Protein AF-A0A961TNJ9-F1 (afdb_monomer_lite)

Foldseek 3Di:
DDDDDDDDDDDDDDDDDDDDDDDDDPDPPDDPPCPDDPDDPQPFDAALAPPGRDTDTRLDNGDPVLLVLFDPVLNVVLVVLSVVLVPDPDPVVSVVSSVVSSVSSHVRNVVSVVVVVVVVVVD

Secondary structure (DSSP, 8-state):
-----PPPPP---------------------S-----S------EEP-STT---EE-TT-SS-HHHHHHS-HHHHHHHHHHHHHHHH--SHHHHHHHHHHHHHHHHHHHHHHHHHHHHHHH--

Radius of gyration: 28.31 Å; chains: 1; bounding box: 74×50×69 Å

pLDDT: mean 72.54, std 18.02, range [40.16, 96.25]

Sequence (123 aa):
MADTLQAVPARQTDPATHRLRGANLQHGVADRRQRGPVGEARSMTRCPCPGCDREVQGDGFCCTEHYFALPQKEARSLLRLHISAKRERDPDNRAHLISQNHGYVASAFRRLLERNKEVSSVS

Structure (mmCIF, N/CA/C/O backbone):
data_AF-A0A961TNJ9-F1
#
_entry.id   AF-A0A961TNJ9-F1
#
loop_
_atom_site.group_PDB
_atom_site.id
_atom_site.type_symbol
_atom_site.label_atom_id
_atom_site.label_alt_id
_atom_site.label_comp_id
_atom_site.label_asym_id
_atom_site.label_entity_id
_atom_site.label_seq_id
_atom_site.pdbx_PDB_ins_code
_atom_site.Cartn_x
_atom_site.Cartn_y
_atom_site.Cartn_z
_atom_site.occupancy
_atom_site.B_iso_or_equiv
_atom_site.auth_seq_id
_atom_site.auth_comp_id
_atom_site.auth_asym_id
_atom_site.auth_atom_id
_atom_site.pdbx_PDB_model_num
ATOM 1 N N . MET A 1 1 ? 57.656 40.997 8.221 1.00 46.06 1 MET A N 1
ATOM 2 C CA . MET A 1 1 ? 57.686 39.609 7.715 1.00 46.06 1 MET A CA 1
ATOM 3 C C . MET A 1 1 ? 56.537 39.453 6.736 1.00 46.06 1 MET A C 1
ATOM 5 O O . MET A 1 1 ? 55.548 40.150 6.897 1.00 46.06 1 MET A O 1
ATOM 9 N N . ALA A 1 2 ? 56.775 38.682 5.680 1.00 48.53 2 ALA A N 1
ATOM 10 C CA . ALA A 1 2 ? 56.181 38.807 4.353 1.00 48.53 2 ALA A CA 1
ATOM 11 C C . ALA A 1 2 ? 54.644 38.727 4.281 1.00 48.53 2 ALA A C 1
ATOM 13 O O . ALA A 1 2 ? 54.040 37.746 4.706 1.00 48.53 2 ALA A O 1
ATOM 14 N N . ASP A 1 3 ? 54.065 39.742 3.640 1.00 49.78 3 ASP A N 1
ATOM 15 C CA . ASP A 1 3 ? 52.777 39.699 2.953 1.00 49.78 3 ASP A CA 1
ATOM 16 C C . ASP A 1 3 ? 52.932 38.821 1.701 1.00 49.78 3 ASP A C 1
ATOM 18 O O . ASP A 1 3 ? 53.823 39.043 0.878 1.00 49.78 3 ASP A O 1
ATOM 22 N N . THR A 1 4 ? 52.110 37.786 1.543 1.00 60.22 4 THR A N 1
ATOM 23 C CA . THR A 1 4 ? 52.046 37.003 0.300 1.00 60.22 4 THR A CA 1
ATOM 24 C C . THR A 1 4 ? 50.592 36.695 -0.012 1.00 60.22 4 THR A C 1
ATOM 26 O O . THR A 1 4 ? 50.047 35.658 0.355 1.00 60.22 4 THR A O 1
ATOM 29 N N . LEU A 1 5 ? 49.961 37.644 -0.700 1.00 55.91 5 LEU A N 1
ATOM 30 C CA . LEU A 1 5 ? 48.698 37.450 -1.396 1.00 55.91 5 LEU A CA 1
ATOM 31 C C . LEU A 1 5 ? 48.957 36.551 -2.614 1.00 55.91 5 LEU A C 1
ATOM 33 O O . LEU A 1 5 ? 49.617 36.955 -3.571 1.00 55.91 5 LEU A O 1
ATOM 37 N N . GLN A 1 6 ? 48.457 35.315 -2.576 1.00 54.66 6 GLN A N 1
ATOM 38 C CA . GLN A 1 6 ? 48.437 34.434 -3.742 1.00 54.66 6 GLN A CA 1
ATOM 39 C C . GLN A 1 6 ? 47.389 34.929 -4.745 1.00 54.66 6 GLN A C 1
ATOM 41 O O . GLN A 1 6 ? 46.192 34.956 -4.459 1.00 54.66 6 GLN A O 1
ATOM 46 N N . ALA A 1 7 ? 47.851 35.312 -5.933 1.00 49.56 7 ALA A N 1
ATOM 47 C CA . ALA A 1 7 ? 47.007 35.633 -7.074 1.00 49.56 7 ALA A CA 1
ATOM 48 C C . ALA A 1 7 ? 46.444 34.345 -7.703 1.00 49.56 7 ALA A C 1
ATOM 50 O O . ALA A 1 7 ? 47.193 33.454 -8.103 1.00 49.56 7 ALA A O 1
ATOM 51 N N . VAL A 1 8 ? 45.118 34.255 -7.809 1.00 58.59 8 VAL A N 1
ATOM 52 C CA . VAL A 1 8 ? 44.408 33.190 -8.534 1.00 58.59 8 VAL A CA 1
ATOM 53 C C . VAL A 1 8 ? 44.313 33.589 -10.013 1.00 58.59 8 VAL A C 1
ATOM 55 O O . VAL A 1 8 ? 43.825 34.685 -10.295 1.00 58.59 8 VAL A O 1
ATOM 58 N N . PRO A 1 9 ? 44.730 32.753 -10.984 1.00 51.88 9 PRO A N 1
ATOM 59 C CA . PRO A 1 9 ? 44.536 33.077 -12.390 1.00 51.88 9 PRO A CA 1
ATOM 60 C C . PRO A 1 9 ? 43.061 32.931 -12.788 1.00 51.88 9 PRO A C 1
ATOM 62 O O . PRO A 1 9 ? 42.419 31.904 -12.551 1.00 51.88 9 PRO A O 1
ATOM 65 N N . ALA A 1 10 ? 42.537 33.981 -13.421 1.00 47.59 10 ALA A N 1
ATOM 66 C CA . ALA A 1 10 ? 41.215 34.016 -14.023 1.00 47.59 10 ALA A CA 1
ATOM 67 C C . ALA A 1 10 ? 41.089 32.937 -15.113 1.00 47.59 10 ALA A C 1
ATOM 69 O O . ALA A 1 10 ? 41.885 32.881 -16.051 1.00 47.59 10 ALA A O 1
ATOM 70 N N . ARG A 1 11 ? 40.070 32.080 -14.993 1.00 50.81 11 ARG A N 1
ATOM 71 C CA . ARG A 1 11 ? 39.682 31.134 -16.042 1.00 50.81 11 ARG A CA 1
ATOM 72 C C . ARG A 1 11 ? 39.204 31.916 -17.265 1.00 50.81 11 ARG A C 1
ATOM 74 O O . ARG A 1 11 ? 38.172 32.578 -17.207 1.00 50.81 11 ARG A O 1
ATOM 81 N N . GLN A 1 12 ? 39.948 31.811 -18.360 1.00 48.66 12 GLN A N 1
ATOM 82 C CA . GLN A 1 12 ? 39.488 32.201 -19.687 1.00 48.66 12 GLN A CA 1
ATOM 83 C C . GLN A 1 12 ? 38.306 31.306 -20.075 1.00 48.66 12 GLN A C 1
ATOM 85 O O . GLN A 1 12 ? 38.431 30.083 -20.118 1.00 48.66 12 GLN A O 1
ATOM 90 N N . THR A 1 13 ? 37.149 31.909 -20.324 1.00 51.09 13 THR A N 1
ATOM 91 C CA . THR A 1 13 ? 36.020 31.253 -20.987 1.00 51.09 13 THR A CA 1
ATOM 92 C C . THR A 1 13 ? 35.909 31.835 -22.388 1.00 51.09 13 THR A C 1
ATOM 94 O O . THR A 1 13 ? 35.546 33.001 -22.539 1.00 51.09 13 THR A O 1
ATOM 97 N N . ASP A 1 14 ? 36.252 31.028 -23.390 1.00 49.38 14 ASP A N 1
ATOM 98 C CA . ASP A 1 14 ? 36.060 31.329 -24.809 1.00 49.38 14 ASP A CA 1
ATOM 99 C C . ASP A 1 14 ? 34.577 31.587 -25.138 1.00 49.38 14 ASP A C 1
ATOM 101 O O . ASP A 1 14 ? 33.725 30.752 -24.813 1.00 49.38 14 ASP A O 1
ATOM 105 N N . PRO A 1 15 ? 34.242 32.685 -25.839 1.00 50.69 15 PRO A N 1
ATOM 106 C CA . PRO A 1 15 ? 32.944 32.874 -26.460 1.00 50.69 15 PRO A CA 1
ATOM 107 C C . PRO A 1 15 ? 33.054 32.634 -27.972 1.00 50.69 15 PRO A C 1
ATOM 109 O O . PRO A 1 15 ? 33.460 33.514 -28.728 1.00 50.69 15 PRO A O 1
ATOM 112 N N . ALA A 1 16 ? 32.642 31.457 -28.440 1.00 42.53 16 ALA A N 1
ATOM 113 C CA . ALA A 1 16 ? 32.439 31.219 -29.870 1.00 42.53 16 ALA A CA 1
ATOM 114 C C . ALA A 1 16 ? 31.117 30.489 -30.112 1.00 42.53 16 ALA A C 1
ATOM 116 O O . ALA A 1 16 ? 31.038 29.285 -30.353 1.00 42.53 16 ALA A O 1
ATOM 117 N N . THR A 1 17 ? 30.053 31.275 -30.021 1.00 50.91 17 THR A N 1
ATOM 118 C CA . THR A 1 17 ? 28.711 30.951 -30.487 1.00 50.91 17 THR A CA 1
ATOM 119 C C . THR A 1 17 ? 28.674 30.915 -32.022 1.00 50.91 17 THR A C 1
ATOM 121 O O . THR A 1 17 ? 29.341 31.701 -32.690 1.00 50.91 17 THR A O 1
ATOM 124 N N . HIS A 1 18 ? 27.758 30.094 -32.544 1.00 44.69 18 HIS A N 1
ATOM 125 C CA . HIS A 1 18 ? 27.126 30.160 -33.870 1.00 44.69 18 HIS A CA 1
ATOM 126 C C . HIS A 1 18 ? 27.782 29.417 -35.053 1.00 44.69 18 HIS A C 1
ATOM 128 O O . HIS A 1 18 ? 28.595 29.960 -35.794 1.00 44.69 18 HIS A O 1
ATOM 134 N N . ARG A 1 19 ? 27.210 28.249 -35.392 1.00 46.06 19 ARG A N 1
ATOM 135 C CA . ARG A 1 19 ? 26.497 28.084 -36.677 1.00 46.06 19 ARG A CA 1
ATOM 136 C C . ARG A 1 19 ? 25.572 26.865 -36.675 1.00 46.06 19 ARG A C 1
ATOM 138 O O . ARG A 1 19 ? 25.995 25.717 -36.712 1.00 46.06 19 ARG A O 1
ATOM 145 N N . LEU A 1 20 ? 24.281 27.182 -36.675 1.00 49.47 20 LEU A N 1
ATOM 146 C CA . LEU A 1 20 ? 23.162 26.309 -37.001 1.00 49.47 20 LEU A CA 1
ATOM 147 C C . LEU A 1 20 ? 23.322 25.753 -38.426 1.00 49.47 20 LEU A C 1
ATOM 149 O O . LEU A 1 20 ? 23.406 26.519 -39.386 1.00 49.47 20 LEU A O 1
ATOM 153 N N . ARG A 1 21 ? 23.282 24.428 -38.575 1.00 46.06 21 ARG A N 1
ATOM 154 C CA . ARG A 1 21 ? 22.860 23.771 -39.817 1.00 46.06 21 ARG A CA 1
ATOM 155 C C . ARG A 1 21 ? 21.774 22.767 -39.467 1.00 46.06 21 ARG A C 1
ATOM 157 O O . ARG A 1 21 ? 22.041 21.719 -38.891 1.00 46.06 21 ARG A O 1
ATOM 164 N N . GLY A 1 22 ? 20.539 23.146 -39.789 1.00 45.94 22 GLY A N 1
ATOM 165 C CA . GLY A 1 22 ? 19.384 22.268 -39.722 1.00 45.94 22 GLY A CA 1
ATOM 166 C C . GLY A 1 22 ? 19.526 21.140 -40.737 1.00 45.94 22 GLY A C 1
ATOM 167 O O . GLY A 1 22 ? 19.635 21.387 -41.936 1.00 45.94 22 GLY A O 1
ATOM 168 N N . ALA A 1 23 ? 19.508 19.908 -40.242 1.00 47.16 23 ALA A N 1
ATOM 169 C CA . ALA A 1 23 ? 19.328 18.708 -41.040 1.00 47.16 23 ALA A CA 1
ATOM 170 C C . ALA A 1 23 ? 18.016 18.043 -40.604 1.00 47.16 23 ALA A C 1
ATOM 172 O O . ALA A 1 23 ? 17.960 17.276 -39.652 1.00 47.16 23 ALA A O 1
ATOM 173 N N . ASN A 1 24 ? 16.950 18.458 -41.285 1.00 47.88 24 ASN A N 1
ATOM 174 C CA . ASN A 1 24 ? 15.877 17.616 -41.810 1.00 47.88 24 ASN A CA 1
ATOM 175 C C . ASN A 1 24 ? 15.415 16.430 -40.929 1.00 47.88 24 ASN A C 1
ATOM 177 O O . ASN A 1 24 ? 15.761 15.274 -41.171 1.00 47.88 24 ASN A O 1
ATOM 181 N N . LEU A 1 25 ? 14.569 16.730 -39.939 1.00 48.56 25 LEU A N 1
ATOM 182 C CA . LEU A 1 25 ? 13.713 15.752 -39.264 1.00 48.56 25 LEU A CA 1
ATOM 183 C C . LEU A 1 25 ? 12.585 15.335 -40.218 1.00 48.56 25 LEU A C 1
ATOM 185 O O . LEU A 1 25 ? 11.534 15.978 -40.293 1.00 48.56 25 LEU A O 1
ATOM 189 N N . GLN A 1 26 ? 12.812 14.246 -40.951 1.00 53.28 26 GLN A N 1
ATOM 190 C CA . GLN A 1 26 ? 11.739 13.517 -41.616 1.00 53.28 26 GLN A CA 1
ATOM 191 C C . GLN A 1 26 ? 10.780 13.002 -40.538 1.00 53.28 26 GLN A C 1
ATOM 193 O O . GLN A 1 26 ? 11.124 12.153 -39.715 1.00 53.28 26 GLN A O 1
ATOM 198 N N . HIS A 1 27 ? 9.581 13.578 -40.526 1.00 42.81 27 HIS A N 1
ATOM 199 C CA . HIS A 1 27 ? 8.469 13.167 -39.688 1.00 42.81 27 HIS A CA 1
ATOM 200 C C . HIS A 1 27 ? 8.000 11.774 -40.118 1.00 42.81 27 HIS A C 1
ATOM 202 O O . HIS A 1 27 ? 7.146 11.628 -40.989 1.00 42.81 27 HIS A O 1
ATOM 208 N N . GLY A 1 28 ? 8.539 10.742 -39.474 1.00 40.16 28 GLY A N 1
ATOM 209 C CA . GLY A 1 28 ? 7.865 9.457 -39.383 1.00 40.16 28 GLY A CA 1
ATOM 210 C C . GLY A 1 28 ? 6.632 9.625 -38.501 1.00 40.16 28 GLY A C 1
ATOM 211 O O . GLY A 1 28 ? 6.723 9.544 -37.278 1.00 40.16 28 GLY A O 1
ATOM 212 N N . VAL A 1 29 ? 5.475 9.888 -39.110 1.00 53.62 29 VAL A N 1
ATOM 213 C CA . VAL A 1 29 ? 4.165 9.685 -38.478 1.00 53.62 29 VAL A CA 1
ATOM 214 C C . VAL A 1 29 ? 3.999 8.186 -38.248 1.00 53.62 29 VAL A C 1
ATOM 216 O O . VAL A 1 29 ? 3.426 7.467 -39.061 1.00 53.62 29 VAL A O 1
ATOM 219 N N . ALA A 1 30 ? 4.580 7.706 -37.149 1.00 49.84 30 ALA A N 1
ATOM 220 C CA . ALA A 1 30 ? 4.364 6.360 -36.664 1.00 49.84 30 ALA A CA 1
ATOM 221 C C . ALA A 1 30 ? 2.893 6.224 -36.257 1.00 49.84 30 ALA A C 1
ATOM 223 O O . ALA A 1 30 ? 2.348 6.991 -35.457 1.00 49.84 30 ALA A O 1
ATOM 224 N N . ASP A 1 31 ? 2.277 5.248 -36.900 1.00 48.62 31 ASP A N 1
ATOM 225 C CA . ASP A 1 31 ? 0.890 4.840 -36.847 1.00 48.62 31 ASP A CA 1
ATOM 226 C C . ASP A 1 31 ? 0.339 4.772 -35.410 1.00 48.62 31 ASP A C 1
ATOM 228 O O . ASP A 1 31 ? 0.730 3.940 -34.588 1.00 4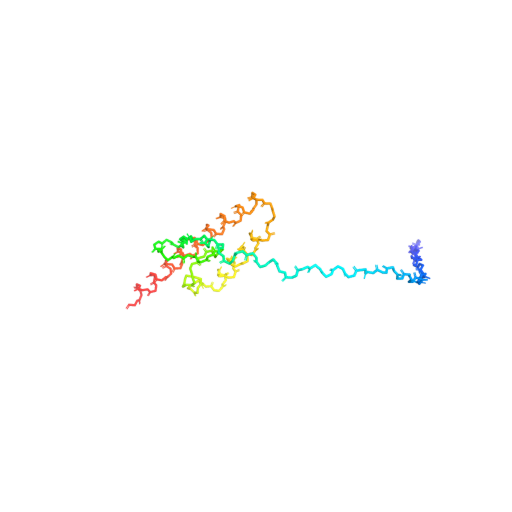8.62 31 ASP A O 1
ATOM 232 N N . ARG A 1 32 ? -0.606 5.664 -35.089 1.00 54.94 32 ARG A N 1
ATOM 233 C CA . ARG A 1 32 ? -1.287 5.747 -33.786 1.00 54.94 32 ARG A CA 1
ATOM 234 C C . ARG A 1 32 ? -2.422 4.706 -33.679 1.00 54.94 32 ARG A C 1
ATOM 236 O O . ARG A 1 32 ? -3.494 5.013 -33.153 1.00 54.94 32 ARG A O 1
ATOM 243 N N . ARG A 1 33 ? -2.216 3.484 -34.192 1.00 56.12 33 ARG A N 1
ATOM 244 C CA . ARG A 1 33 ? -3.177 2.361 -34.154 1.00 56.12 33 ARG A CA 1
ATOM 245 C C . ARG A 1 33 ? -2.595 1.061 -33.598 1.00 56.12 33 ARG A C 1
ATOM 247 O O . ARG A 1 33 ? -2.924 -0.020 -34.068 1.00 56.12 33 ARG A O 1
ATOM 254 N N . GLN A 1 34 ? -1.823 1.136 -32.520 1.00 49.72 34 GLN A N 1
ATOM 255 C CA . GLN A 1 34 ? -1.650 -0.019 -31.632 1.00 49.72 34 GLN A CA 1
ATOM 256 C C . GLN A 1 34 ? -2.294 0.275 -30.282 1.00 49.72 34 GLN A C 1
ATOM 258 O O . GLN A 1 34 ? -1.645 0.541 -29.276 1.00 49.72 34 GLN A O 1
ATOM 263 N N . ARG A 1 35 ? -3.630 0.260 -30.281 1.00 50.28 35 ARG A N 1
ATOM 264 C CA . ARG A 1 35 ? -4.409 0.093 -29.058 1.00 50.28 35 ARG A CA 1
ATOM 265 C C . ARG A 1 35 ? -4.317 -1.401 -28.733 1.00 50.28 35 ARG A C 1
ATOM 267 O O . ARG A 1 35 ? -5.037 -2.195 -29.330 1.00 50.28 35 ARG A O 1
ATOM 274 N N . GLY A 1 36 ? -3.349 -1.775 -27.895 1.00 48.22 36 GLY A N 1
ATOM 275 C CA . GLY A 1 36 ? -3.230 -3.138 -27.372 1.00 48.22 36 GLY A CA 1
ATOM 276 C C . GLY A 1 36 ? -4.540 -3.595 -26.710 1.00 48.22 36 GLY A C 1
ATOM 277 O O . GLY A 1 36 ? -5.384 -2.750 -26.386 1.00 48.22 36 GLY A O 1
ATOM 278 N N . PRO A 1 37 ? -4.753 -4.910 -26.543 1.00 45.38 37 PRO A N 1
ATOM 279 C CA . PRO A 1 37 ? -6.005 -5.437 -26.021 1.00 45.38 37 PRO A CA 1
ATOM 280 C C . PRO A 1 37 ? -6.288 -4.839 -24.639 1.00 45.38 37 PRO A C 1
ATOM 282 O O . PRO A 1 37 ? -5.524 -5.013 -23.693 1.00 45.38 37 PRO A O 1
ATOM 285 N N . VAL A 1 38 ? -7.407 -4.120 -24.528 1.00 52.66 38 VAL A N 1
ATOM 286 C CA . VAL A 1 38 ? -7.982 -3.678 -23.253 1.00 52.66 38 VAL A CA 1
ATOM 287 C C . VAL A 1 38 ? -8.520 -4.930 -22.560 1.00 52.66 38 VAL A C 1
ATOM 289 O O . VAL A 1 38 ? -9.688 -5.277 -22.688 1.00 52.66 38 VAL A O 1
ATOM 292 N N . GLY A 1 39 ? -7.629 -5.673 -21.918 1.00 48.62 39 GLY A N 1
ATOM 293 C CA . GLY A 1 39 ? -7.934 -6.972 -21.325 1.00 48.62 39 GLY A CA 1
ATOM 294 C C . GLY A 1 39 ? -6.757 -7.547 -20.549 1.00 48.62 39 GLY A C 1
ATOM 295 O O . GLY A 1 39 ? -6.638 -8.761 -20.428 1.00 48.62 39 GLY A O 1
ATOM 296 N N . GLU A 1 40 ? -5.860 -6.690 -20.059 1.00 47.03 40 GLU A N 1
ATOM 297 C CA . GLU A 1 40 ? -4.791 -7.121 -19.170 1.00 47.03 40 GLU A CA 1
ATOM 298 C C . GLU A 1 40 ? -5.449 -7.576 -17.870 1.00 47.03 40 GLU A C 1
ATOM 300 O O . GLU A 1 40 ? -6.092 -6.780 -17.178 1.00 47.03 40 GLU A O 1
ATOM 305 N N . ALA A 1 41 ? -5.387 -8.885 -17.616 1.00 48.00 41 ALA A N 1
ATOM 306 C CA . ALA A 1 41 ? -5.905 -9.520 -16.419 1.00 48.00 41 ALA A CA 1
ATOM 307 C C . ALA A 1 41 ? -5.384 -8.747 -15.206 1.00 48.00 41 ALA A C 1
ATOM 309 O O . ALA A 1 41 ? -4.221 -8.867 -14.826 1.00 48.00 41 ALA A O 1
ATOM 310 N N . ARG A 1 42 ? -6.234 -7.890 -14.631 1.00 54.81 42 ARG A N 1
ATOM 311 C CA . ARG A 1 42 ? -5.901 -7.173 -13.406 1.00 54.81 42 ARG A CA 1
ATOM 312 C C . ARG A 1 42 ? -5.659 -8.251 -12.366 1.00 54.81 42 ARG A C 1
ATOM 314 O O . ARG A 1 42 ? -6.594 -8.955 -12.001 1.00 54.81 42 ARG A O 1
ATOM 321 N N . SER A 1 43 ? -4.413 -8.411 -11.936 1.00 61.97 43 SER A N 1
ATOM 322 C CA . SER A 1 43 ? -4.066 -9.312 -10.846 1.00 61.97 43 SER A CA 1
ATOM 323 C C . SER A 1 43 ? -4.894 -8.916 -9.626 1.00 61.97 43 SER A C 1
ATOM 325 O O . SER A 1 43 ? -4.645 -7.876 -9.021 1.00 61.97 43 SER A O 1
ATOM 327 N N . MET A 1 44 ? -5.918 -9.702 -9.301 1.00 68.38 44 MET A N 1
ATOM 328 C CA . MET A 1 44 ? -6.717 -9.492 -8.100 1.00 68.38 44 MET A CA 1
ATOM 329 C C . MET A 1 44 ? -5.952 -10.102 -6.936 1.00 68.38 44 MET A C 1
ATOM 331 O O . MET A 1 44 ? -5.882 -11.319 -6.780 1.00 68.38 44 MET A O 1
ATOM 335 N N . THR A 1 45 ? -5.306 -9.242 -6.156 1.00 81.44 45 THR A N 1
ATOM 336 C CA . THR A 1 45 ? -4.598 -9.649 -4.941 1.00 81.44 45 THR A CA 1
ATOM 337 C C . THR A 1 45 ? -5.465 -9.349 -3.726 1.00 81.44 45 THR A C 1
ATOM 339 O O . THR A 1 45 ? -6.278 -8.425 -3.738 1.00 81.44 45 THR A O 1
ATOM 342 N N . ARG A 1 46 ? -5.344 -10.148 -2.662 1.00 86.31 46 ARG A N 1
ATOM 343 C CA . ARG A 1 46 ? -6.068 -9.876 -1.413 1.00 86.31 46 ARG A CA 1
ATOM 344 C C . ARG A 1 46 ? -5.385 -8.762 -0.637 1.00 86.31 46 ARG A C 1
ATOM 346 O O . ARG A 1 46 ? -4.160 -8.637 -0.654 1.00 86.31 46 ARG A O 1
ATOM 353 N N . CYS A 1 47 ? -6.179 -7.969 0.077 1.00 86.25 47 CYS A N 1
ATOM 354 C CA . CYS A 1 47 ? -5.640 -6.949 0.959 1.00 86.25 47 CYS A CA 1
ATOM 355 C C . CYS A 1 47 ? -4.753 -7.601 2.039 1.00 86.25 47 CYS A C 1
ATOM 357 O O . CYS A 1 47 ? -5.207 -8.512 2.724 1.00 86.25 47 CYS A O 1
ATOM 359 N N . PRO A 1 48 ? -3.517 -7.118 2.255 1.00 83.44 48 PRO A N 1
ATOM 360 C CA . PRO A 1 48 ? -2.616 -7.679 3.265 1.00 83.44 48 PRO A CA 1
ATOM 361 C C . PRO A 1 48 ? -2.970 -7.265 4.707 1.00 83.44 48 PRO A C 1
ATOM 363 O O . PRO A 1 48 ? -2.238 -7.591 5.641 1.00 83.44 48 PRO A O 1
ATOM 366 N N . CYS A 1 49 ? -4.066 -6.526 4.911 1.00 83.12 49 CYS A N 1
ATOM 367 C CA . CYS A 1 49 ? -4.567 -6.231 6.249 1.00 83.12 49 CYS A CA 1
ATOM 368 C C . CYS A 1 49 ? -5.064 -7.534 6.908 1.00 83.12 49 CYS A C 1
ATOM 370 O O . CYS A 1 49 ? -5.901 -8.219 6.317 1.00 83.12 49 CYS A O 1
ATOM 372 N N . PRO A 1 50 ? -4.604 -7.877 8.127 1.00 80.88 50 PRO A N 1
ATOM 373 C CA . PRO A 1 50 ? -5.090 -9.056 8.839 1.00 80.88 50 PRO A CA 1
ATOM 374 C C . PRO A 1 50 ? -6.620 -9.044 8.975 1.00 80.88 50 PRO A C 1
ATOM 376 O O . PRO A 1 50 ? -7.188 -8.037 9.395 1.00 80.88 50 PRO A O 1
ATOM 379 N N . GLY A 1 51 ? -7.277 -10.150 8.615 1.00 82.75 51 GLY A N 1
ATOM 380 C CA . GLY A 1 51 ? -8.740 -10.282 8.683 1.00 82.75 51 GLY A CA 1
ATOM 381 C C . GLY A 1 51 ? -9.518 -9.537 7.591 1.00 82.75 51 GLY A C 1
ATOM 382 O O . GLY A 1 51 ? -10.730 -9.393 7.710 1.00 82.75 51 GLY A O 1
ATOM 383 N N . CYS A 1 52 ? -8.851 -9.036 6.546 1.00 85.62 52 CYS A N 1
ATOM 384 C CA . CYS A 1 52 ? -9.508 -8.385 5.417 1.00 85.62 52 CYS A CA 1
ATOM 385 C C . CYS A 1 52 ? -9.579 -9.305 4.195 1.00 85.62 52 CYS A C 1
ATOM 387 O O . CYS A 1 52 ? -8.551 -9.618 3.600 1.00 85.62 52 CYS A O 1
ATOM 389 N N . ASP A 1 53 ? -10.792 -9.600 3.730 1.00 87.50 53 ASP A N 1
ATOM 390 C CA . ASP A 1 53 ? -11.008 -10.400 2.515 1.00 87.50 53 ASP A CA 1
ATOM 391 C C . ASP A 1 53 ? -11.229 -9.554 1.253 1.00 87.50 53 ASP A C 1
ATOM 393 O O . ASP A 1 53 ? -11.411 -10.088 0.160 1.00 87.50 53 ASP A O 1
ATOM 397 N N . ARG A 1 54 ? -11.198 -8.220 1.381 1.00 89.38 54 ARG A N 1
ATOM 398 C CA . ARG A 1 54 ? -11.369 -7.308 0.242 1.00 89.38 54 ARG A CA 1
ATOM 399 C C . ARG A 1 54 ? -10.237 -7.456 -0.769 1.00 89.38 54 ARG A C 1
ATOM 401 O O . ARG A 1 54 ? -9.057 -7.530 -0.411 1.00 89.38 54 ARG A O 1
ATOM 408 N N . GLU A 1 55 ? -10.618 -7.405 -2.035 1.00 88.12 55 GLU A N 1
ATOM 409 C CA . GLU A 1 55 ? -9.695 -7.419 -3.159 1.00 88.12 55 GLU A CA 1
ATOM 410 C C . GLU A 1 55 ? -9.015 -6.062 -3.346 1.00 88.12 55 GLU A C 1
ATOM 412 O O . GLU A 1 55 ? -9.565 -4.992 -3.059 1.00 88.12 55 GLU A O 1
ATOM 417 N N . VAL A 1 56 ? -7.792 -6.119 -3.855 1.00 88.25 56 VAL A N 1
ATOM 418 C CA . VAL A 1 56 ? -7.008 -4.977 -4.294 1.00 88.25 56 VAL A CA 1
ATOM 419 C C . VAL A 1 56 ? -7.032 -4.967 -5.814 1.00 88.25 56 VAL A C 1
ATOM 421 O O . VAL A 1 56 ? -6.669 -5.947 -6.467 1.00 88.25 56 VAL A O 1
ATOM 424 N N . GLN A 1 57 ? -7.503 -3.861 -6.386 1.00 80.44 57 GLN A N 1
ATOM 425 C CA . GLN A 1 57 ? -7.608 -3.731 -7.833 1.00 80.44 57 GLN A CA 1
ATOM 426 C C . GLN A 1 57 ? -6.244 -3.418 -8.454 1.00 80.44 57 GLN A C 1
ATOM 428 O O . GLN A 1 57 ? -5.565 -2.479 -8.039 1.00 80.44 57 GLN A O 1
ATOM 433 N N . GLY A 1 58 ? -5.895 -4.163 -9.505 1.00 80.88 58 GLY A N 1
ATOM 434 C CA . GLY A 1 58 ? -4.709 -3.899 -10.315 1.00 80.88 58 GLY A CA 1
ATOM 435 C C . GLY A 1 58 ? -3.418 -4.072 -9.522 1.00 80.88 58 GLY A C 1
ATOM 436 O O . GLY A 1 58 ? -3.162 -5.136 -8.968 1.00 80.88 58 GLY A O 1
ATOM 437 N N . ASP A 1 59 ? -2.603 -3.024 -9.491 1.00 77.19 59 ASP A N 1
ATOM 438 C CA . ASP A 1 59 ? -1.300 -3.004 -8.832 1.00 77.19 59 ASP A CA 1
ATOM 439 C C . ASP A 1 59 ? -1.319 -2.305 -7.465 1.00 77.19 59 ASP A C 1
ATOM 441 O O . ASP A 1 59 ? -0.266 -1.942 -6.949 1.00 77.19 59 ASP A O 1
ATOM 445 N N . GLY A 1 60 ? -2.493 -2.110 -6.858 1.00 80.94 60 GLY A N 1
ATOM 446 C CA . GLY A 1 60 ? -2.602 -1.503 -5.531 1.00 80.94 60 GLY A CA 1
ATOM 447 C C . GLY A 1 60 ? -1.894 -2.302 -4.422 1.00 80.94 60 GLY A C 1
ATOM 448 O O . GLY A 1 60 ? -1.624 -3.493 -4.553 1.00 80.94 60 GLY A O 1
ATOM 449 N N . PHE A 1 61 ? -1.629 -1.647 -3.287 1.00 84.69 61 PHE A N 1
ATOM 450 C CA . PHE A 1 61 ? -0.947 -2.248 -2.123 1.00 84.69 61 PHE A CA 1
ATOM 451 C C . PHE A 1 61 ? -1.889 -2.606 -0.955 1.00 84.69 61 PHE A C 1
ATOM 453 O O . PHE A 1 61 ? -1.550 -3.429 -0.106 1.00 84.69 61 PHE A O 1
ATOM 460 N N . CYS A 1 62 ? -3.080 -2.008 -0.886 1.00 88.31 62 CYS A N 1
ATOM 461 C CA . CYS A 1 62 ? -4.164 -2.397 0.020 1.00 88.31 62 CYS A CA 1
ATOM 462 C C . CYS A 1 62 ? -5.515 -1.929 -0.543 1.00 88.31 62 CYS A C 1
ATOM 464 O O . CYS A 1 62 ? -5.558 -1.183 -1.522 1.00 88.31 62 CYS A O 1
ATOM 466 N N . CYS A 1 63 ? -6.630 -2.381 0.042 1.00 89.31 63 CYS A N 1
ATOM 467 C CA . CYS A 1 63 ? -7.945 -1.934 -0.411 1.00 89.31 63 CYS A CA 1
ATOM 468 C C . CYS A 1 63 ? -8.201 -0.474 0.001 1.00 89.31 63 CYS A C 1
ATOM 470 O O . CYS A 1 63 ? -7.729 -0.018 1.044 1.00 89.31 63 CYS A O 1
ATOM 472 N N . THR A 1 64 ? -9.009 0.233 -0.786 1.00 89.19 64 THR A N 1
ATOM 473 C CA . THR A 1 64 ? -9.307 1.666 -0.627 1.00 89.19 64 THR A CA 1
ATOM 474 C C . THR A 1 64 ? -9.759 2.042 0.787 1.00 89.19 64 THR A C 1
ATOM 476 O O . THR A 1 64 ? -9.233 2.982 1.374 1.00 89.19 64 THR A O 1
ATOM 479 N N . GLU A 1 65 ? -10.657 1.253 1.378 1.00 89.12 65 GLU A N 1
ATOM 480 C CA . GLU A 1 65 ? -11.157 1.457 2.748 1.00 89.12 65 GLU A CA 1
ATOM 481 C C . GLU A 1 65 ? -10.034 1.486 3.790 1.00 89.12 65 GLU A C 1
ATOM 483 O O . GLU A 1 65 ? -9.980 2.333 4.677 1.00 89.12 65 GLU A O 1
ATOM 488 N N . HIS A 1 66 ? -9.085 0.565 3.650 1.00 88.12 66 HIS A N 1
ATOM 489 C CA . HIS A 1 66 ? -7.959 0.438 4.558 1.00 88.12 66 HIS A CA 1
ATOM 490 C C . HIS A 1 66 ? -6.925 1.539 4.321 1.00 88.12 66 HIS A C 1
ATOM 492 O O . HIS A 1 66 ? -6.354 2.053 5.279 1.00 88.12 66 HIS A O 1
ATOM 498 N N . TYR A 1 67 ? -6.728 1.959 3.072 1.00 89.06 67 TYR A N 1
ATOM 499 C CA . TYR A 1 67 ? -5.903 3.122 2.764 1.00 89.06 67 TYR A CA 1
ATOM 500 C C . TYR A 1 67 ? -6.413 4.396 3.460 1.00 89.06 67 TYR A C 1
ATOM 502 O O . TYR A 1 67 ? -5.613 5.118 4.050 1.00 89.06 67 TYR A O 1
ATOM 510 N N . PHE A 1 68 ? -7.727 4.647 3.450 1.00 89.19 68 PHE A N 1
ATOM 511 C CA . PHE A 1 68 ? -8.319 5.825 4.097 1.00 89.19 68 PHE A CA 1
ATOM 512 C C . PHE A 1 68 ? -8.413 5.724 5.625 1.00 89.19 68 PHE A C 1
ATOM 514 O O . PHE A 1 68 ? -8.435 6.753 6.296 1.00 89.19 68 PHE A O 1
ATOM 521 N N . ALA A 1 69 ? -8.424 4.513 6.184 1.00 87.75 69 ALA A N 1
ATOM 522 C CA . ALA A 1 69 ? -8.401 4.303 7.632 1.00 87.75 69 ALA A CA 1
ATOM 523 C C . ALA A 1 69 ? -7.007 4.518 8.259 1.00 87.75 69 ALA A C 1
ATOM 525 O O . ALA A 1 69 ? -6.886 4.702 9.475 1.00 87.75 69 ALA A O 1
ATOM 526 N N . LEU A 1 70 ? -5.940 4.480 7.455 1.00 86.50 70 LEU A N 1
ATOM 527 C CA . LEU A 1 70 ? -4.586 4.738 7.936 1.00 86.50 70 LEU A CA 1
ATOM 528 C C . LEU A 1 70 ? -4.398 6.214 8.300 1.00 86.50 70 LEU A C 1
ATOM 530 O O . LEU A 1 70 ? -4.903 7.098 7.603 1.00 86.50 70 LEU A O 1
ATOM 534 N N . PRO A 1 71 ? -3.597 6.522 9.335 1.00 87.44 71 PRO A N 1
ATOM 535 C CA . PRO A 1 71 ? -3.215 7.902 9.565 1.00 87.44 71 PRO A CA 1
ATOM 536 C C . PRO A 1 71 ? -2.378 8.424 8.387 1.00 87.44 71 PRO A C 1
ATOM 538 O O . PRO A 1 71 ? -1.695 7.681 7.674 1.00 87.44 71 PRO A O 1
ATOM 541 N N . GLN A 1 72 ? -2.452 9.737 8.151 1.00 88.75 72 GLN A N 1
ATOM 542 C CA . GLN A 1 72 ? -1.898 10.347 6.936 1.00 88.75 72 GLN A CA 1
ATOM 543 C C . GLN A 1 72 ? -0.398 10.081 6.751 1.00 88.75 72 GLN A C 1
ATOM 545 O O . GLN A 1 72 ? 0.080 9.994 5.618 1.00 88.75 72 GLN A O 1
ATOM 550 N N . LYS A 1 73 ? 0.361 9.972 7.847 1.00 88.06 73 LYS A N 1
ATOM 551 C CA . LYS A 1 73 ? 1.806 9.724 7.803 1.00 88.06 73 LYS A CA 1
ATOM 552 C C . LYS A 1 73 ? 2.100 8.328 7.244 1.00 88.06 73 LYS A C 1
ATOM 554 O O . LYS A 1 73 ? 2.965 8.181 6.378 1.00 88.06 73 LYS A O 1
ATOM 559 N N . GLU A 1 74 ? 1.353 7.327 7.684 1.00 87.56 74 GLU A N 1
ATOM 560 C CA . GLU A 1 74 ? 1.443 5.936 7.256 1.00 87.56 74 GLU A CA 1
ATOM 561 C C . GLU A 1 74 ? 0.978 5.784 5.808 1.00 87.56 74 GLU A C 1
ATOM 563 O O . GLU A 1 74 ? 1.701 5.207 4.996 1.00 87.56 74 GLU A O 1
A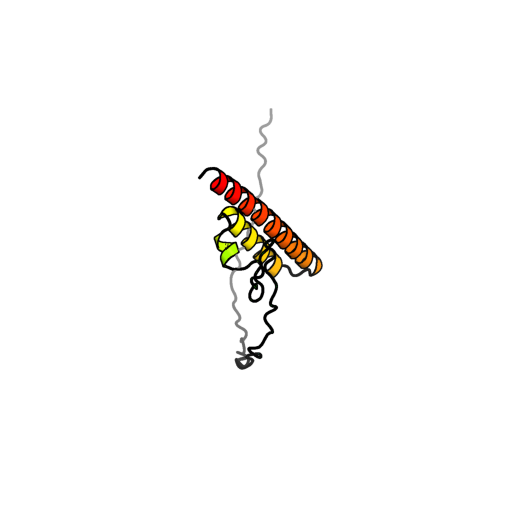TOM 568 N N . ALA A 1 75 ? -0.162 6.384 5.449 1.00 89.19 75 ALA A N 1
ATOM 569 C CA . ALA A 1 75 ? -0.679 6.371 4.080 1.00 89.19 75 ALA A CA 1
ATOM 570 C C . ALA A 1 75 ? 0.322 6.976 3.076 1.00 89.19 75 ALA A C 1
ATOM 572 O O . ALA A 1 75 ? 0.597 6.395 2.025 1.00 89.19 75 ALA A O 1
ATOM 573 N N . ARG A 1 76 ? 0.948 8.111 3.424 1.00 90.75 76 ARG A N 1
ATOM 574 C CA . ARG A 1 76 ? 1.997 8.739 2.599 1.00 90.75 76 ARG A CA 1
ATOM 575 C C . ARG A 1 76 ? 3.236 7.859 2.462 1.00 90.75 76 ARG A C 1
ATOM 577 O O . ARG A 1 76 ? 3.834 7.825 1.389 1.00 90.75 76 ARG A O 1
ATOM 584 N N . SER A 1 77 ? 3.631 7.177 3.533 1.00 88.94 77 SER A N 1
ATOM 585 C CA . SER A 1 77 ? 4.807 6.300 3.533 1.00 88.94 77 SER A CA 1
ATOM 586 C C . SER A 1 77 ? 4.585 5.092 2.621 1.00 88.94 77 SER A C 1
ATOM 588 O O . SER A 1 77 ? 5.436 4.791 1.784 1.00 88.94 77 SER A O 1
ATOM 590 N N . LEU A 1 78 ? 3.400 4.483 2.694 1.00 88.31 78 LEU A N 1
ATOM 591 C CA . LEU A 1 78 ? 2.985 3.395 1.809 1.00 88.31 78 LEU A CA 1
ATOM 592 C C . LEU A 1 78 ? 2.962 3.797 0.342 1.00 88.31 78 LEU A C 1
ATOM 594 O O . LEU A 1 78 ? 3.531 3.096 -0.496 1.00 88.31 78 LEU A O 1
ATOM 598 N N . LEU A 1 79 ? 2.350 4.942 0.036 1.00 90.12 79 LEU A N 1
ATOM 599 C CA . LEU A 1 79 ? 2.269 5.436 -1.333 1.00 90.12 79 LEU A CA 1
ATOM 600 C C . LEU A 1 79 ? 3.665 5.683 -1.920 1.00 90.12 79 LEU A C 1
ATOM 602 O O . LEU A 1 79 ? 3.924 5.313 -3.063 1.00 90.12 79 LEU A O 1
ATOM 606 N N . ARG A 1 80 ? 4.586 6.264 -1.140 1.00 91.06 80 ARG A N 1
ATOM 607 C CA . ARG A 1 80 ? 5.971 6.492 -1.580 1.00 91.06 80 ARG A CA 1
ATOM 608 C C . ARG A 1 80 ? 6.702 5.184 -1.858 1.00 91.06 80 ARG A C 1
ATOM 610 O O . ARG A 1 80 ? 7.274 5.053 -2.933 1.00 91.06 80 ARG A O 1
ATOM 617 N N . LEU A 1 81 ? 6.645 4.220 -0.937 1.00 89.12 81 LEU A N 1
ATOM 618 C CA . LEU A 1 81 ? 7.262 2.903 -1.127 1.00 89.12 81 LEU A CA 1
ATOM 619 C C . LEU A 1 81 ? 6.696 2.186 -2.356 1.00 89.12 81 LEU A C 1
ATOM 621 O O . LEU A 1 81 ? 7.445 1.594 -3.126 1.00 89.12 81 LEU A O 1
ATOM 625 N N . HIS A 1 82 ? 5.385 2.279 -2.570 1.00 90.31 82 HIS A N 1
ATOM 626 C CA . HIS A 1 82 ? 4.724 1.686 -3.726 1.00 90.31 82 HIS A CA 1
ATOM 627 C C . HIS A 1 82 ? 5.188 2.324 -5.047 1.00 90.31 82 HIS A C 1
ATOM 629 O O . HIS A 1 82 ? 5.540 1.617 -5.990 1.00 90.31 82 HIS A O 1
ATOM 635 N N . ILE A 1 83 ? 5.267 3.657 -5.106 1.00 92.31 83 ILE A N 1
ATOM 636 C CA . ILE A 1 83 ? 5.793 4.373 -6.277 1.00 92.31 83 ILE A CA 1
ATOM 637 C C . ILE A 1 83 ? 7.259 4.004 -6.528 1.00 92.31 83 ILE A C 1
ATOM 639 O O . ILE A 1 83 ? 7.630 3.794 -7.683 1.00 92.31 83 ILE A O 1
ATOM 643 N N . SER A 1 84 ? 8.080 3.899 -5.479 1.00 92.12 84 SER A N 1
ATOM 644 C CA . SER A 1 84 ? 9.474 3.457 -5.599 1.00 92.12 84 SER A CA 1
ATOM 645 C C . SER A 1 84 ? 9.558 2.051 -6.191 1.00 92.12 84 SER A C 1
ATOM 647 O O . SER A 1 84 ? 10.249 1.862 -7.185 1.00 92.12 84 SER A O 1
ATOM 649 N N . ALA A 1 85 ? 8.779 1.096 -5.672 1.00 89.88 85 ALA A N 1
ATOM 650 C CA . ALA A 1 85 ? 8.736 -0.272 -6.189 1.00 89.88 85 ALA A CA 1
ATOM 651 C C . ALA A 1 85 ? 8.296 -0.342 -7.663 1.00 89.88 85 ALA A C 1
ATOM 653 O O . ALA A 1 85 ? 8.814 -1.151 -8.426 1.00 89.88 85 ALA A O 1
ATOM 654 N N . LYS A 1 86 ? 7.360 0.517 -8.089 1.00 89.75 86 LYS A N 1
ATOM 655 C CA . LYS A 1 86 ? 6.907 0.586 -9.490 1.00 89.75 86 LYS A CA 1
ATOM 656 C C . LYS A 1 86 ? 7.935 1.185 -10.445 1.00 89.75 86 LYS A C 1
ATOM 658 O O . LYS A 1 86 ? 7.881 0.911 -11.639 1.00 89.75 86 LYS A O 1
ATOM 663 N N . ARG A 1 87 ? 8.804 2.062 -9.946 1.00 92.88 87 ARG A N 1
ATOM 664 C CA . ARG A 1 87 ? 9.845 2.726 -10.744 1.00 92.88 87 ARG A CA 1
ATOM 665 C C . ARG A 1 87 ? 11.157 1.950 -10.758 1.00 92.88 87 ARG A C 1
ATOM 667 O O . ARG A 1 87 ? 12.010 2.256 -11.589 1.00 92.88 87 ARG A O 1
ATOM 674 N N . GLU A 1 88 ? 11.306 0.991 -9.851 1.00 96.00 88 GLU A N 1
ATOM 675 C CA . GLU A 1 88 ? 12.482 0.143 -9.763 1.00 96.00 88 GLU A CA 1
ATOM 676 C C . GLU A 1 88 ? 12.589 -0.768 -10.991 1.00 96.00 88 GLU A C 1
ATOM 678 O O . GLU A 1 88 ? 11.617 -1.406 -11.405 1.00 96.00 88 GLU A O 1
ATOM 683 N N . ARG A 1 89 ? 13.778 -0.782 -11.594 1.00 94.50 89 ARG A N 1
ATOM 684 C CA . ARG A 1 89 ? 14.086 -1.555 -12.801 1.00 94.50 89 ARG A CA 1
ATOM 685 C C . ARG A 1 89 ? 14.709 -2.895 -12.459 1.00 94.50 89 ARG A C 1
ATOM 687 O O . ARG A 1 89 ? 14.516 -3.847 -13.209 1.00 94.50 89 ARG A O 1
ATOM 694 N N . ASP A 1 90 ? 15.447 -2.952 -11.356 1.00 96.25 90 ASP A N 1
ATOM 695 C CA . ASP A 1 90 ? 16.044 -4.189 -10.881 1.00 96.25 90 ASP A CA 1
ATOM 696 C C . ASP A 1 90 ? 14.961 -5.109 -10.278 1.00 96.25 90 ASP A C 1
ATOM 698 O O . ASP A 1 90 ? 14.243 -4.696 -9.360 1.00 96.25 90 ASP A O 1
ATOM 702 N N . PRO A 1 91 ? 14.777 -6.337 -10.799 1.00 91.31 91 PRO A N 1
ATOM 703 C CA . PRO A 1 91 ? 13.686 -7.208 -10.373 1.00 91.31 91 PRO A CA 1
ATOM 704 C C . PRO A 1 91 ? 13.826 -7.662 -8.915 1.00 91.31 91 PRO A C 1
ATOM 706 O O . PRO A 1 91 ? 12.811 -7.757 -8.218 1.00 91.31 91 PRO A O 1
ATOM 709 N N . ASP A 1 92 ? 15.052 -7.879 -8.439 1.00 94.12 92 ASP A N 1
ATOM 710 C CA . ASP A 1 92 ? 15.321 -8.326 -7.072 1.00 94.12 92 ASP A CA 1
ATOM 711 C C . ASP A 1 92 ? 15.050 -7.197 -6.073 1.00 94.12 92 ASP A C 1
ATOM 713 O O . ASP A 1 92 ? 14.338 -7.386 -5.080 1.00 94.12 92 ASP A O 1
ATOM 717 N N . ASN A 1 93 ? 15.509 -5.981 -6.374 1.00 93.00 93 ASN A N 1
ATOM 718 C CA . ASN A 1 93 ? 15.227 -4.808 -5.558 1.00 93.00 93 ASN A CA 1
ATOM 719 C C . ASN A 1 93 ? 13.734 -4.457 -5.574 1.00 93.00 93 ASN A C 1
ATOM 721 O O . ASN A 1 93 ? 13.157 -4.106 -4.543 1.00 93.00 93 ASN A O 1
ATOM 725 N N . ARG A 1 94 ? 13.055 -4.623 -6.715 1.00 92.12 94 ARG A N 1
ATOM 726 C CA . ARG A 1 94 ? 11.598 -4.469 -6.799 1.00 92.12 94 ARG A CA 1
ATOM 727 C C . ARG A 1 94 ? 10.880 -5.471 -5.896 1.00 92.12 94 ARG A C 1
ATOM 729 O O . ARG A 1 94 ? 9.985 -5.068 -5.152 1.00 92.12 94 ARG A O 1
ATOM 736 N N . ALA A 1 95 ? 11.259 -6.748 -5.926 1.00 88.69 95 ALA A N 1
ATOM 737 C CA . ALA A 1 95 ? 10.680 -7.769 -5.052 1.00 88.69 95 ALA A CA 1
ATOM 738 C C . ALA A 1 95 ? 10.925 -7.446 -3.569 1.00 88.69 95 ALA A C 1
ATOM 740 O O . ALA A 1 95 ? 10.010 -7.557 -2.747 1.00 88.69 95 ALA A O 1
ATOM 741 N N . HIS A 1 96 ? 12.124 -6.963 -3.235 1.00 90.62 96 HIS A N 1
ATOM 742 C CA . HIS A 1 96 ? 12.465 -6.512 -1.891 1.00 90.62 96 HIS A CA 1
ATOM 743 C C . HIS A 1 96 ? 11.583 -5.342 -1.428 1.00 90.62 96 HIS A C 1
ATOM 745 O O . HIS A 1 96 ? 10.986 -5.412 -0.353 1.00 90.62 96 HIS A O 1
ATOM 751 N N . LEU A 1 97 ? 11.429 -4.299 -2.249 1.00 89.62 97 LEU A N 1
ATOM 752 C CA . LEU A 1 97 ? 10.578 -3.142 -1.950 1.00 89.62 97 LEU A CA 1
ATOM 753 C C . LEU A 1 97 ? 9.103 -3.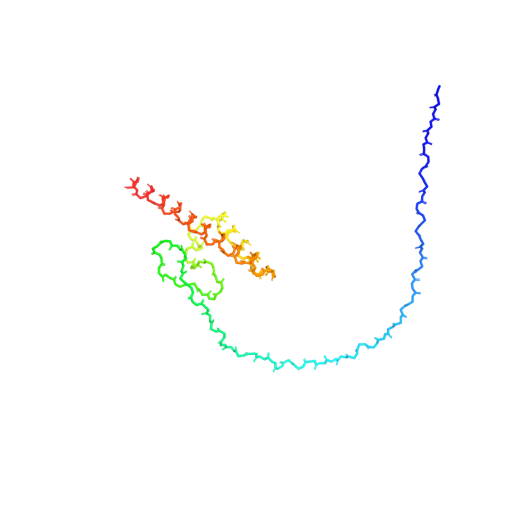530 -1.796 1.00 89.62 97 LEU A C 1
ATOM 755 O O . LEU A 1 97 ? 8.421 -3.010 -0.912 1.00 89.62 97 LEU A O 1
ATOM 759 N N . ILE A 1 98 ? 8.605 -4.456 -2.620 1.00 86.31 98 ILE A N 1
ATOM 760 C CA . ILE A 1 98 ? 7.246 -5.001 -2.491 1.00 86.31 98 ILE A CA 1
ATOM 761 C C . ILE A 1 98 ? 7.096 -5.716 -1.144 1.00 86.31 98 ILE A C 1
ATOM 763 O O . ILE A 1 98 ? 6.167 -5.415 -0.396 1.00 86.31 98 ILE A O 1
ATOM 767 N N . SER A 1 99 ? 8.032 -6.598 -0.786 1.00 86.44 99 SER A N 1
ATOM 768 C CA . SER A 1 99 ? 8.026 -7.306 0.501 1.00 86.44 99 SER A CA 1
ATOM 769 C C . SER A 1 99 ? 8.063 -6.344 1.697 1.00 86.44 99 SER A C 1
ATOM 771 O O . SER A 1 99 ? 7.252 -6.463 2.621 1.00 86.44 99 SER A O 1
ATOM 773 N N . GLN A 1 100 ? 8.920 -5.317 1.650 1.00 87.31 100 GLN A N 1
ATOM 774 C CA . GLN A 1 100 ? 8.950 -4.254 2.659 1.00 87.31 100 GLN A CA 1
ATOM 775 C C . GLN A 1 100 ? 7.608 -3.521 2.765 1.00 87.31 100 GLN A C 1
ATOM 777 O O . GLN A 1 100 ? 7.147 -3.235 3.872 1.00 87.31 100 GLN A O 1
ATOM 782 N N . ASN A 1 101 ? 6.963 -3.240 1.629 1.00 84.62 101 ASN A N 1
ATOM 783 C CA . ASN A 1 101 ? 5.648 -2.612 1.596 1.00 84.62 101 ASN A CA 1
ATOM 784 C C . ASN A 1 101 ? 4.615 -3.492 2.314 1.00 84.62 101 ASN A C 1
ATOM 786 O O . ASN A 1 101 ? 3.972 -3.023 3.249 1.00 84.62 101 ASN A O 1
ATOM 790 N N . HIS A 1 102 ? 4.540 -4.788 1.991 1.00 82.88 102 HIS A N 1
ATOM 791 C CA . HIS A 1 102 ? 3.650 -5.737 2.673 1.00 82.88 102 HIS A CA 1
ATOM 792 C C . HIS A 1 102 ? 3.892 -5.797 4.189 1.00 82.88 102 HIS A C 1
ATOM 794 O O . HIS A 1 102 ? 2.936 -5.747 4.968 1.00 82.88 102 HIS A O 1
ATOM 800 N N . GLY A 1 103 ? 5.156 -5.854 4.620 1.00 85.19 103 GLY A N 1
ATOM 801 C CA . GLY A 1 103 ? 5.516 -5.850 6.040 1.00 85.19 103 GLY A CA 1
ATOM 802 C C . GLY A 1 103 ? 5.084 -4.566 6.753 1.00 85.19 103 GLY A C 1
ATOM 803 O O . GLY A 1 103 ? 4.500 -4.618 7.842 1.00 85.19 103 GLY A O 1
ATOM 804 N N . TYR A 1 104 ? 5.299 -3.410 6.120 1.00 84.44 104 TYR A N 1
ATOM 805 C CA . TYR A 1 104 ? 4.859 -2.125 6.657 1.00 84.44 104 TYR A CA 1
ATOM 806 C C . TYR A 1 104 ? 3.335 -2.039 6.737 1.00 84.44 104 TYR A C 1
ATOM 808 O O . TYR A 1 104 ? 2.816 -1.621 7.772 1.00 84.44 104 TYR A O 1
ATOM 816 N N . VAL A 1 105 ? 2.617 -2.470 5.692 1.00 82.81 105 VAL A N 1
ATOM 817 C CA . VAL A 1 105 ? 1.149 -2.499 5.671 1.00 82.81 105 VAL A CA 1
ATOM 818 C C . VAL A 1 105 ? 0.616 -3.313 6.853 1.00 82.81 105 VAL A C 1
ATOM 820 O O . VAL A 1 105 ? -0.186 -2.806 7.638 1.00 82.81 105 VAL A O 1
ATOM 823 N N . ALA A 1 106 ? 1.092 -4.547 7.026 1.00 81.69 106 ALA A N 1
ATOM 824 C CA . ALA A 1 106 ? 0.647 -5.415 8.112 1.00 81.69 106 ALA A CA 1
ATOM 825 C C . ALA A 1 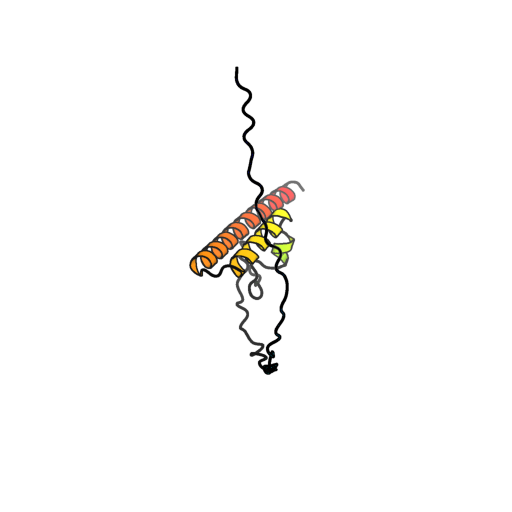106 ? 0.927 -4.798 9.495 1.00 81.69 106 ALA A C 1
ATOM 827 O O . ALA A 1 106 ? 0.071 -4.832 10.378 1.00 81.69 106 ALA A O 1
ATOM 828 N N . SER A 1 107 ? 2.104 -4.192 9.679 1.00 85.81 107 SER A N 1
ATOM 829 C CA . SER A 1 107 ? 2.483 -3.526 10.930 1.00 85.81 10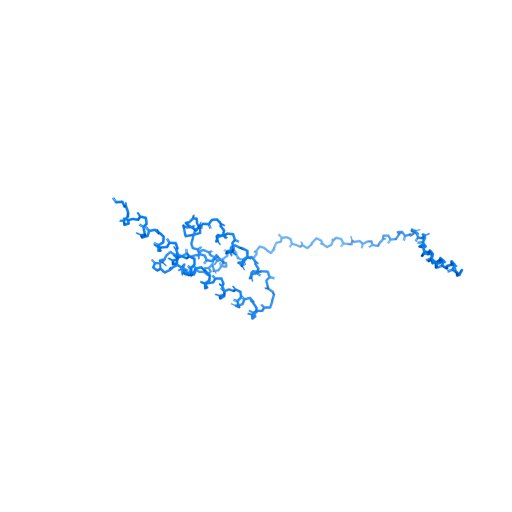7 SER A CA 1
ATOM 830 C C . SER A 1 107 ? 1.634 -2.281 11.215 1.00 85.81 107 SER A C 1
ATOM 832 O O . SER A 1 107 ? 1.170 -2.094 12.340 1.00 85.81 107 SER A O 1
ATOM 834 N N . ALA A 1 108 ? 1.393 -1.443 10.205 1.00 84.81 108 ALA A N 1
ATOM 835 C CA . ALA A 1 108 ? 0.576 -0.241 10.333 1.00 84.81 108 ALA A CA 1
ATOM 836 C C . ALA A 1 108 ? -0.882 -0.580 10.670 1.00 84.81 108 ALA A C 1
ATOM 838 O O . ALA A 1 108 ? -1.465 0.063 11.543 1.00 84.81 108 ALA A O 1
ATOM 839 N N . PHE A 1 109 ? -1.444 -1.626 10.055 1.00 83.56 109 PHE A N 1
ATOM 840 C CA . PHE A 1 109 ? -2.801 -2.071 10.368 1.00 83.56 109 PHE A CA 1
ATOM 841 C C . PHE A 1 109 ? -2.929 -2.710 11.748 1.00 83.56 109 PHE A C 1
ATOM 843 O O . PHE A 1 109 ? -3.925 -2.453 12.416 1.00 83.56 109 PHE A O 1
ATOM 850 N N . ARG A 1 110 ? -1.935 -3.465 12.235 1.00 84.69 110 ARG A N 1
ATOM 851 C CA . ARG A 1 110 ? -1.960 -3.956 13.627 1.00 84.69 110 ARG A CA 1
ATOM 852 C C . ARG A 1 110 ? -2.038 -2.806 14.629 1.00 84.69 110 ARG A C 1
ATOM 854 O O . ARG A 1 110 ? -2.946 -2.800 15.450 1.00 84.69 110 ARG A O 1
ATOM 861 N N . ARG A 1 111 ? -1.182 -1.788 14.479 1.00 83.94 111 ARG A N 1
ATOM 862 C CA . ARG A 1 111 ? -1.210 -0.587 15.335 1.00 83.94 111 ARG A CA 1
ATOM 863 C C . ARG A 1 111 ? -2.541 0.160 15.255 1.00 83.94 111 ARG A C 1
ATOM 865 O O . ARG A 1 111 ? -3.025 0.676 16.256 1.00 83.94 111 ARG A O 1
ATOM 872 N N . LEU A 1 112 ? -3.137 0.228 14.063 1.00 79.31 112 LEU A N 1
ATOM 873 C CA . LEU A 1 112 ? -4.454 0.834 13.872 1.00 79.31 112 LEU A CA 1
ATOM 874 C C . LEU A 1 112 ? -5.545 0.063 14.630 1.00 79.31 112 LEU A C 1
ATOM 876 O O . LEU A 1 112 ? -6.366 0.672 15.309 1.00 79.31 112 LEU A O 1
ATOM 880 N N . LEU A 1 113 ? -5.542 -1.267 14.524 1.00 79.81 113 LEU A N 1
ATOM 881 C CA . LEU A 1 113 ? -6.501 -2.134 15.207 1.00 79.81 113 LEU A CA 1
ATOM 882 C C . LEU A 1 113 ? -6.340 -2.074 16.730 1.00 79.81 113 LEU A C 1
ATOM 884 O O . LEU A 1 113 ? -7.342 -2.018 17.435 1.00 79.81 113 LEU A O 1
ATOM 888 N N . GLU A 1 114 ? -5.106 -2.060 17.232 1.00 83.44 114 GLU A N 1
ATOM 889 C CA . GLU A 1 114 ? -4.794 -1.898 18.659 1.00 83.44 114 GLU A CA 1
ATOM 890 C C . GLU A 1 114 ? -5.335 -0.569 19.194 1.00 83.44 114 GLU A C 1
ATOM 892 O O . GLU A 1 114 ? -6.125 -0.569 20.135 1.00 83.44 114 GLU A O 1
ATOM 897 N N . ARG A 1 115 ? -5.039 0.544 18.512 1.00 78.31 115 ARG A N 1
ATOM 898 C CA . ARG A 1 115 ? -5.563 1.866 18.882 1.00 78.31 115 ARG A CA 1
ATOM 899 C C . ARG A 1 115 ? -7.092 1.902 18.910 1.00 78.31 115 ARG A C 1
ATOM 901 O O . ARG A 1 115 ? -7.684 2.499 19.801 1.00 78.31 115 ARG A O 1
ATOM 908 N N . ASN A 1 116 ? -7.746 1.282 17.930 1.00 73.06 116 ASN A N 1
ATOM 909 C CA . ASN A 1 116 ? -9.207 1.267 17.876 1.00 73.06 116 ASN A CA 1
ATOM 910 C C . ASN A 1 116 ? -9.816 0.440 19.023 1.00 73.06 116 ASN A C 1
ATOM 912 O O . ASN A 1 116 ? -10.846 0.835 19.561 1.00 73.06 116 ASN A O 1
ATOM 916 N N . LYS A 1 117 ? -9.177 -0.667 19.432 1.00 75.19 117 LYS A N 1
ATOM 917 C CA . LYS A 1 117 ? -9.610 -1.463 20.595 1.00 75.19 117 LYS A CA 1
ATOM 918 C C . LYS A 1 117 ? -9.521 -0.671 21.896 1.00 75.19 117 LYS A C 1
ATOM 920 O O . LYS A 1 117 ? -10.449 -0.734 22.695 1.00 75.19 117 LYS A O 1
ATOM 925 N N . GLU A 1 118 ? -8.438 0.079 22.089 1.00 71.88 118 GLU A N 1
ATOM 926 C CA . GLU A 1 118 ? -8.258 0.93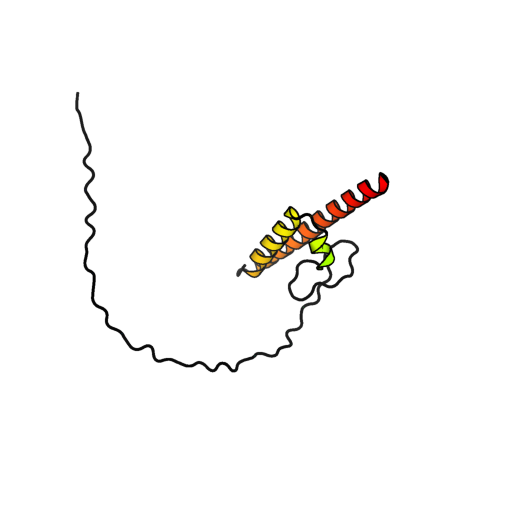3 23.269 1.00 71.88 118 GLU A CA 1
ATOM 927 C C . GLU A 1 118 ? -9.382 1.970 23.368 1.00 71.88 118 GLU A C 1
ATOM 929 O O . GLU A 1 118 ? -10.033 2.070 24.405 1.00 71.88 118 GLU A O 1
ATOM 934 N N . VAL A 1 119 ? -9.697 2.662 22.268 1.00 68.12 119 VAL A N 1
ATOM 935 C CA . VAL A 1 119 ? -10.783 3.657 22.228 1.00 68.12 119 VAL A CA 1
ATOM 936 C C . VAL A 1 119 ? -12.148 3.030 22.543 1.00 68.12 119 VAL A C 1
ATOM 938 O O . VAL A 1 119 ? -12.925 3.613 23.296 1.00 68.12 119 VAL A O 1
ATOM 941 N N . SER A 1 120 ? -12.438 1.830 22.028 1.00 65.06 120 SER A N 1
ATOM 942 C CA . SER A 1 120 ? -13.700 1.127 22.305 1.00 65.06 120 SER A CA 1
ATOM 943 C C . SER A 1 120 ? -13.828 0.593 23.734 1.00 65.06 120 SER A C 1
ATOM 945 O O . SER A 1 120 ? -14.943 0.356 24.173 1.00 65.06 120 SER A O 1
ATOM 947 N N . SER A 1 121 ? -12.724 0.393 24.458 1.00 60.72 121 SER A N 1
ATOM 948 C CA . SER A 1 121 ? -12.748 -0.053 25.862 1.00 60.72 121 SER A CA 1
ATOM 949 C C . SER A 1 121 ? -12.933 1.079 26.880 1.00 60.72 121 SER A C 1
ATOM 951 O O . SER A 1 121 ? -13.139 0.814 28.061 1.00 60.72 121 SER A O 1
ATOM 953 N N . VAL A 1 122 ? -12.835 2.332 26.426 1.00 59.34 122 VAL A N 1
ATOM 954 C CA . VAL A 1 122 ? -12.948 3.547 27.253 1.00 59.34 122 VAL A CA 1
ATOM 955 C C . VAL A 1 122 ? -14.331 4.213 27.099 1.00 59.34 122 VAL A C 1
ATOM 957 O O . VAL A 1 122 ? -14.600 5.225 27.742 1.00 59.34 122 VAL A O 1
ATOM 960 N N . SER A 1 123 ? -15.215 3.650 26.265 1.00 49.47 123 SER A N 1
ATOM 961 C CA . SER A 1 123 ? -16.606 4.100 26.063 1.00 49.47 123 SER A CA 1
ATOM 962 C C . SER A 1 123 ? -17.591 3.147 26.728 1.00 49.47 123 SER A C 1
ATOM 964 O O . SER A 1 123 ? -18.607 3.647 27.253 1.00 49.47 123 SER A O 1
#